Protein AF-A0A6L9YD48-F1 (afdb_monomer_lite)

Sequence (133 aa):
MVTFHSVSQKESLVSLSFTENNSTTPDRNYQSLEAVINFYEQKDIRNDYFQWLHLRPIDLSSIWLLLHNLQGITADFVRWLASAVSRIDDNVIRCLLVKQLYDELGNGNPEQCHTLLYNRFYHAFHPWQPESM

Radius of gyration: 21.47 Å; chains: 1; bounding box: 52×36×65 Å

Structure (mmCIF, N/CA/C/O backbone):
data_AF-A0A6L9YD48-F1
#
_entry.id   AF-A0A6L9YD48-F1
#
loop_
_atom_site.group_PDB
_atom_site.id
_atom_site.type_symbol
_atom_site.label_atom_id
_atom_site.label_alt_id
_atom_site.label_comp_id
_atom_site.label_asym_id
_atom_site.label_entity_id
_atom_site.label_seq_id
_atom_site.pdbx_PDB_ins_code
_atom_site.Cartn_x
_atom_site.Cartn_y
_atom_site.Cartn_z
_atom_site.occupancy
_atom_site.B_iso_or_equiv
_atom_site.auth_seq_id
_atom_site.auth_comp_id
_atom_site.auth_asym_id
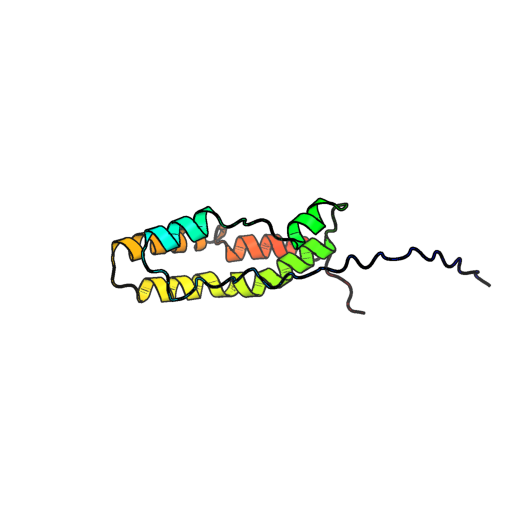_atom_site.auth_atom_id
_atom_site.pdbx_PDB_model_num
ATOM 1 N N . MET A 1 1 ? 31.581 -21.764 -37.609 1.00 31.91 1 MET A N 1
ATOM 2 C CA . MET A 1 1 ? 32.186 -22.421 -36.433 1.00 31.91 1 MET A CA 1
ATOM 3 C C . MET A 1 1 ? 32.481 -21.318 -35.433 1.00 31.91 1 MET A C 1
ATOM 5 O O . MET A 1 1 ? 33.431 -20.578 -35.635 1.00 31.91 1 MET A O 1
ATOM 9 N N . VAL A 1 2 ? 31.571 -21.092 -34.483 1.00 28.83 2 VAL A N 1
ATOM 10 C CA . VAL A 1 2 ? 31.654 -19.979 -33.525 1.00 28.83 2 VAL A CA 1
ATOM 11 C C . VAL A 1 2 ? 31.996 -20.568 -32.165 1.00 28.83 2 VAL A C 1
ATOM 13 O O . VAL A 1 2 ? 31.280 -21.425 -31.654 1.00 28.83 2 VAL A O 1
ATOM 16 N N . THR A 1 3 ? 33.141 -20.160 -31.639 1.00 24.67 3 THR A N 1
ATOM 17 C CA . THR A 1 3 ? 33.703 -20.586 -30.360 1.00 24.67 3 THR A CA 1
ATOM 18 C C . THR A 1 3 ? 33.018 -19.812 -29.235 1.00 24.67 3 THR A C 1
ATOM 20 O O . THR A 1 3 ? 33.120 -18.589 -29.176 1.00 24.67 3 THR A O 1
ATOM 23 N N . PHE A 1 4 ?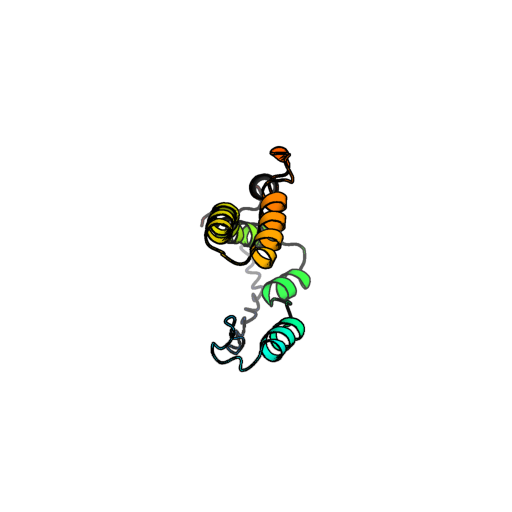 32.322 -20.510 -28.337 1.00 29.61 4 PHE A N 1
ATOM 24 C CA . PHE A 1 4 ? 31.794 -19.915 -27.110 1.00 29.61 4 PHE A CA 1
ATOM 25 C C . PHE A 1 4 ? 32.917 -19.830 -26.074 1.00 29.61 4 PHE A C 1
ATOM 27 O O . PHE A 1 4 ? 33.400 -20.851 -25.583 1.00 29.61 4 PHE A O 1
ATOM 34 N N . HIS A 1 5 ? 33.332 -18.613 -25.723 1.00 30.05 5 HIS A N 1
ATOM 35 C CA . HIS A 1 5 ? 34.102 -18.398 -24.505 1.00 30.05 5 HIS A CA 1
ATOM 36 C C . HIS A 1 5 ? 33.151 -18.486 -23.311 1.00 30.05 5 HIS A C 1
ATOM 38 O O . HIS A 1 5 ? 32.356 -17.586 -23.055 1.00 30.05 5 HIS A O 1
ATOM 44 N N . SER A 1 6 ? 33.247 -19.604 -22.591 1.00 33.88 6 SER A N 1
ATOM 45 C CA . SER A 1 6 ? 32.696 -19.792 -21.251 1.00 33.88 6 SER A CA 1
ATOM 46 C C . SER A 1 6 ? 33.330 -18.775 -20.301 1.00 33.88 6 SER A C 1
ATOM 48 O O . SER A 1 6 ? 34.390 -19.027 -19.723 1.00 33.88 6 SER A O 1
ATOM 50 N N . VAL A 1 7 ? 32.683 -17.626 -20.115 1.00 31.69 7 VAL A N 1
ATOM 51 C CA . VAL A 1 7 ? 32.949 -16.766 -18.962 1.00 31.69 7 VAL A CA 1
ATOM 52 C C . VAL A 1 7 ? 32.084 -17.283 -17.821 1.00 31.69 7 VAL A C 1
ATOM 54 O O . VAL A 1 7 ? 30.934 -16.900 -17.648 1.00 31.69 7 VAL A O 1
ATOM 57 N N . SER A 1 8 ? 32.668 -18.200 -17.054 1.00 38.75 8 SER A N 1
ATOM 58 C CA . SER A 1 8 ? 32.182 -18.609 -15.740 1.00 38.75 8 SER A CA 1
ATOM 59 C C . SER A 1 8 ? 32.334 -17.429 -14.773 1.00 38.75 8 SER A C 1
ATOM 61 O O . SER A 1 8 ? 33.283 -17.374 -13.989 1.00 38.75 8 SER A O 1
ATOM 63 N N . GLN A 1 9 ? 31.409 -16.472 -14.814 1.00 37.47 9 GLN A N 1
ATOM 64 C CA . GLN A 1 9 ? 31.168 -15.621 -13.657 1.00 37.47 9 GLN A CA 1
ATOM 65 C C . GLN A 1 9 ? 30.379 -16.461 -12.660 1.00 37.47 9 GLN A C 1
ATOM 67 O O . GLN A 1 9 ? 29.205 -16.747 -12.855 1.00 37.47 9 GLN A O 1
ATOM 72 N N . LYS A 1 10 ? 31.076 -16.911 -11.612 1.00 37.09 10 LYS A N 1
ATOM 73 C CA . LYS A 1 10 ? 30.464 -17.402 -10.379 1.00 37.09 10 LYS A CA 1
ATOM 74 C C . LYS A 1 10 ? 29.421 -16.373 -9.945 1.00 37.09 10 LYS A C 1
ATOM 76 O O . LYS A 1 10 ? 29.780 -15.351 -9.361 1.00 37.09 10 LYS A O 1
ATOM 81 N N . GLU A 1 11 ? 28.151 -16.645 -10.215 1.00 36.69 11 GLU A N 1
ATOM 82 C CA . GLU A 1 11 ? 27.067 -16.060 -9.447 1.00 36.69 11 GLU A CA 1
ATOM 83 C C . GLU A 1 11 ? 27.300 -16.506 -8.008 1.00 36.69 11 GLU A C 1
ATOM 85 O O . GLU A 1 11 ? 27.112 -17.664 -7.633 1.00 36.69 11 GLU A O 1
ATOM 90 N N . SER A 1 12 ? 27.839 -15.589 -7.210 1.00 36.44 12 SER A N 1
ATOM 91 C CA . SER A 1 12 ? 27.790 -15.706 -5.767 1.00 36.44 12 SER A CA 1
ATOM 92 C C . SER A 1 12 ? 26.310 -15.711 -5.407 1.00 36.44 12 SER A C 1
ATOM 94 O O . SER A 1 12 ? 25.677 -14.655 -5.350 1.00 36.44 12 SER A O 1
ATOM 96 N N . LEU A 1 13 ? 25.754 -16.913 -5.240 1.00 35.38 13 LEU A N 1
ATOM 97 C CA . LEU A 1 13 ? 24.533 -17.154 -4.488 1.00 35.38 13 LEU A CA 1
ATOM 98 C C . LEU A 1 13 ? 24.762 -16.533 -3.110 1.00 35.38 13 LEU A C 1
ATOM 100 O O . LEU A 1 13 ? 25.306 -17.162 -2.205 1.00 35.38 13 LEU A O 1
ATOM 104 N N . VAL A 1 14 ? 24.403 -15.257 -2.975 1.00 36.81 14 VAL A N 1
ATOM 105 C CA . VAL A 1 14 ? 24.225 -14.627 -1.675 1.00 36.81 14 VAL A CA 1
ATOM 106 C C . VAL A 1 14 ? 23.086 -15.412 -1.051 1.00 36.81 14 VAL A C 1
ATOM 108 O O . VAL A 1 14 ? 21.929 -15.236 -1.429 1.00 36.81 14 VAL A O 1
ATOM 111 N N . SER A 1 15 ? 23.425 -16.356 -0.174 1.00 37.59 15 SER A N 1
ATOM 112 C CA . SER A 1 15 ? 22.429 -17.061 0.611 1.00 37.59 15 SER A CA 1
ATOM 113 C C . SER A 1 15 ? 21.689 -16.001 1.413 1.00 37.59 15 SER A C 1
ATOM 115 O O . SER A 1 15 ? 22.274 -15.386 2.307 1.00 37.59 15 SER A O 1
ATOM 117 N N . LEU A 1 16 ? 20.425 -15.761 1.075 1.00 37.56 16 LEU A N 1
ATOM 118 C CA . LEU A 1 16 ? 19.510 -15.050 1.953 1.00 37.56 16 LEU A CA 1
ATOM 119 C C . LEU A 1 16 ? 19.329 -15.950 3.175 1.00 37.56 16 LEU A C 1
ATOM 121 O O . LEU A 1 16 ? 18.517 -16.873 3.176 1.00 37.56 16 LEU A O 1
ATOM 125 N N . SER A 1 17 ? 20.176 -15.758 4.184 1.00 38.16 17 SER A N 1
ATOM 126 C CA . SER A 1 17 ? 19.986 -16.377 5.484 1.00 38.16 17 SER A CA 1
ATOM 127 C C . SER A 1 17 ? 18.791 -15.687 6.124 1.00 38.16 17 SER A C 1
ATOM 129 O O . SER A 1 17 ? 18.938 -14.660 6.782 1.00 38.16 17 SER A O 1
ATOM 131 N N . PHE A 1 18 ? 17.600 -16.232 5.900 1.00 38.84 18 PHE A N 1
ATOM 132 C CA . PHE A 1 18 ? 16.429 -15.873 6.680 1.00 38.84 18 PHE A CA 1
ATOM 133 C C . PHE A 1 18 ? 16.668 -16.382 8.101 1.00 38.84 18 PHE A C 1
ATOM 135 O O . PHE A 1 18 ? 16.416 -17.543 8.414 1.00 38.84 18 PHE A O 1
ATOM 142 N N . THR A 1 19 ? 17.212 -15.537 8.975 1.00 40.31 19 THR A N 1
ATOM 143 C CA . THR A 1 19 ? 17.067 -15.771 10.408 1.00 40.31 19 THR A CA 1
ATOM 144 C C . THR A 1 19 ? 15.591 -15.587 10.730 1.00 40.31 19 THR A C 1
ATOM 146 O O . THR A 1 19 ? 15.116 -14.465 10.910 1.00 40.31 19 THR A O 1
ATOM 149 N N . GLU A 1 20 ? 14.855 -16.696 10.750 1.00 42.16 20 GLU A N 1
ATOM 150 C CA . GLU A 1 20 ? 13.505 -16.794 11.298 1.00 42.16 20 GLU A CA 1
ATOM 151 C C . GLU A 1 20 ? 13.549 -16.477 12.799 1.00 42.16 20 GLU A C 1
ATOM 153 O O . GLU A 1 20 ? 13.561 -17.363 13.639 1.00 42.16 20 GLU A O 1
ATOM 158 N N . ASN A 1 21 ? 13.632 -15.197 13.153 1.00 43.62 21 ASN A N 1
ATOM 159 C CA . ASN A 1 21 ? 13.337 -14.716 14.505 1.00 43.62 21 ASN A CA 1
ATOM 160 C C . ASN A 1 21 ? 12.555 -13.396 14.499 1.00 43.62 21 ASN A C 1
ATOM 162 O O . ASN A 1 21 ? 12.298 -12.812 15.548 1.00 43.62 21 ASN A O 1
ATOM 166 N N . ASN A 1 22 ? 12.111 -12.939 13.327 1.00 46.41 22 ASN A N 1
ATOM 167 C CA . ASN A 1 22 ? 11.250 -11.773 13.210 1.00 46.41 22 ASN A CA 1
ATOM 168 C C . ASN A 1 22 ? 9.797 -12.229 13.158 1.00 46.41 22 ASN A C 1
ATOM 170 O O . ASN A 1 22 ? 9.205 -12.307 12.082 1.00 46.41 22 ASN A O 1
ATOM 174 N N . SER A 1 23 ? 9.211 -12.512 14.326 1.00 47.16 23 SER A N 1
ATOM 175 C CA . SER A 1 23 ? 7.754 -12.608 14.428 1.00 47.16 23 SER A CA 1
ATOM 176 C C . SER A 1 23 ? 7.151 -11.323 13.848 1.00 47.16 23 SER A C 1
ATOM 178 O O . SER A 1 23 ? 7.327 -10.216 14.369 1.00 47.16 23 SER A O 1
ATOM 180 N N . THR A 1 24 ? 6.496 -11.449 12.698 1.00 50.44 24 THR A N 1
ATOM 181 C CA . THR A 1 24 ? 5.767 -10.358 12.040 1.00 50.44 24 THR A CA 1
ATOM 182 C C . THR A 1 24 ? 4.450 -10.082 12.746 1.00 50.44 24 THR A C 1
ATOM 184 O O . THR A 1 24 ? 3.901 -8.991 12.619 1.00 50.44 24 THR A O 1
ATOM 187 N N . THR A 1 25 ? 3.982 -11.042 13.539 1.00 51.41 25 THR A N 1
ATOM 188 C CA . THR A 1 25 ? 2.789 -10.923 14.353 1.00 51.41 25 THR A CA 1
ATOM 189 C C . THR A 1 25 ? 3.136 -10.453 15.761 1.00 51.41 25 THR A C 1
ATOM 191 O O . THR A 1 25 ? 3.993 -11.069 16.406 1.00 51.41 25 THR A O 1
ATOM 194 N N . PRO A 1 26 ? 2.469 -9.403 16.266 1.00 54.47 26 PRO A N 1
ATOM 195 C CA . PRO A 1 26 ? 2.468 -9.126 17.691 1.00 54.47 26 PRO A CA 1
ATOM 196 C C . PRO A 1 26 ? 2.060 -10.400 18.466 1.00 54.47 26 PRO A C 1
ATOM 198 O O . PRO A 1 26 ? 1.041 -11.012 18.137 1.00 54.47 26 PRO A O 1
ATOM 201 N N . ASP A 1 27 ? 2.845 -10.807 19.475 1.00 56.75 27 ASP A N 1
ATOM 202 C CA . ASP A 1 27 ? 2.430 -11.840 20.437 1.00 56.75 27 ASP A CA 1
ATOM 203 C C . ASP A 1 27 ? 1.067 -11.445 21.032 1.00 56.75 27 ASP A C 1
ATOM 205 O O . ASP A 1 27 ? 0.881 -10.324 21.496 1.00 56.75 27 ASP A O 1
ATOM 209 N N . ARG A 1 28 ? 0.076 -12.341 21.031 1.00 57.34 28 ARG A N 1
ATOM 210 C CA . ARG A 1 28 ? -1.262 -12.027 21.572 1.00 57.34 28 ARG A CA 1
ATOM 211 C C . ARG A 1 28 ? -1.238 -11.690 23.070 1.00 57.34 28 ARG A C 1
ATOM 213 O O . ARG A 1 28 ? -2.247 -11.231 23.594 1.00 57.34 28 ARG A O 1
ATOM 220 N N . ASN A 1 29 ? -0.101 -11.896 23.733 1.00 56.56 29 ASN A N 1
ATOM 221 C CA . ASN A 1 29 ? 0.127 -11.654 25.151 1.00 56.56 29 ASN A CA 1
ATOM 222 C C . ASN A 1 29 ? 0.716 -10.275 25.503 1.00 56.56 29 ASN A C 1
ATOM 224 O O . ASN A 1 29 ? 1.285 -10.155 26.589 1.00 56.56 29 ASN A O 1
ATOM 228 N N . TYR A 1 30 ? 0.619 -9.226 24.668 1.00 60.50 30 TYR A N 1
ATOM 229 C CA . TYR A 1 30 ? 1.013 -7.890 25.152 1.00 60.50 30 TYR A CA 1
ATOM 230 C C . TYR A 1 30 ? 0.194 -7.525 26.388 1.00 60.50 30 TYR A C 1
ATOM 232 O O . TYR A 1 30 ? -1.022 -7.358 26.332 1.00 60.50 30 TYR A O 1
ATOM 240 N N . GLN A 1 31 ? 0.890 -7.420 27.515 1.00 69.12 31 GLN A N 1
ATOM 241 C CA . GLN A 1 31 ? 0.272 -7.232 28.822 1.00 69.12 31 GLN A CA 1
ATOM 242 C C . GLN A 1 31 ? -0.209 -5.787 29.039 1.00 69.12 31 GLN A C 1
ATOM 244 O O . GLN A 1 31 ? -0.964 -5.538 29.976 1.00 69.12 31 GLN A O 1
ATOM 249 N N . SER A 1 32 ? 0.196 -4.838 28.181 1.00 84.69 32 SER A N 1
ATOM 250 C CA . SER A 1 32 ? -0.254 -3.443 28.219 1.00 84.69 32 SER A CA 1
ATOM 251 C C . SER A 1 32 ? -0.148 -2.743 26.854 1.00 84.69 32 SER A C 1
ATOM 253 O O . SER A 1 32 ? 0.561 -3.206 25.955 1.00 84.69 32 SER A O 1
ATOM 255 N N . LEU A 1 33 ? -0.838 -1.606 26.705 1.00 82.25 33 LEU A N 1
ATOM 256 C CA . LEU A 1 33 ? -0.779 -0.752 25.511 1.00 82.25 33 LEU A CA 1
ATOM 257 C C . LEU A 1 33 ? 0.640 -0.216 25.269 1.00 82.25 33 LEU A C 1
ATOM 259 O O . LEU A 1 33 ? 1.117 -0.195 24.137 1.00 82.25 33 LEU A O 1
ATOM 263 N N . GLU A 1 34 ? 1.336 0.163 26.336 1.00 87.31 34 GLU A N 1
ATOM 264 C CA . GLU A 1 34 ? 2.711 0.666 26.302 1.00 87.31 34 GLU A CA 1
ATOM 265 C C . GLU A 1 34 ? 3.671 -0.393 25.755 1.00 87.31 34 GLU A C 1
ATOM 267 O O . GLU A 1 34 ? 4.582 -0.069 24.997 1.00 87.31 34 GLU A O 1
ATOM 272 N N . ALA A 1 35 ? 3.447 -1.670 26.081 1.00 86.81 35 ALA A N 1
ATOM 273 C CA . ALA A 1 35 ? 4.245 -2.764 25.539 1.00 86.81 35 ALA A CA 1
ATOM 274 C C . ALA A 1 35 ? 4.059 -2.911 24.018 1.00 86.81 35 ALA A C 1
ATOM 276 O O . ALA A 1 35 ? 5.031 -3.162 23.306 1.00 86.81 35 ALA A O 1
ATOM 277 N N . VAL A 1 36 ? 2.835 -2.715 23.514 1.00 86.19 36 VAL A N 1
ATOM 278 C CA . VAL A 1 36 ? 2.549 -2.723 22.069 1.00 86.19 36 VAL A CA 1
ATOM 279 C C . VAL A 1 36 ? 3.227 -1.542 21.375 1.00 86.19 36 VAL A C 1
ATOM 281 O O . VAL A 1 36 ? 3.873 -1.732 20.346 1.00 86.19 36 VAL A O 1
ATOM 284 N N . ILE A 1 37 ? 3.106 -0.332 21.932 1.00 87.56 37 ILE A N 1
ATOM 285 C CA . ILE A 1 37 ? 3.715 0.881 21.366 1.00 87.56 37 ILE A CA 1
ATOM 286 C C . ILE A 1 37 ? 5.234 0.721 21.296 1.00 87.56 37 ILE A C 1
ATOM 288 O O . ILE A 1 37 ? 5.804 0.811 20.211 1.00 87.56 37 ILE A O 1
ATOM 292 N N . ASN A 1 38 ? 5.869 0.378 22.421 1.00 87.06 38 ASN A N 1
ATOM 293 C CA . ASN A 1 38 ? 7.316 0.182 22.493 1.00 87.06 38 ASN A CA 1
ATOM 294 C C . ASN A 1 38 ? 7.802 -0.872 21.489 1.00 87.06 38 ASN A C 1
ATOM 296 O O . ASN A 1 38 ? 8.851 -0.697 20.873 1.00 87.06 38 ASN A O 1
ATOM 300 N N . PHE A 1 39 ? 7.039 -1.954 21.295 1.00 86.31 39 PHE A N 1
ATOM 301 C CA . PHE A 1 39 ? 7.374 -2.982 20.312 1.00 86.31 39 PHE A CA 1
ATOM 302 C C . PHE A 1 39 ? 7.420 -2.430 18.883 1.00 86.31 39 PHE A C 1
ATOM 304 O O . PHE A 1 39 ? 8.363 -2.722 18.149 1.00 86.31 39 PHE A O 1
ATOM 311 N N . TYR A 1 40 ? 6.424 -1.639 18.476 1.00 85.38 40 TYR A N 1
ATOM 312 C CA . TYR A 1 40 ? 6.388 -1.080 17.124 1.00 85.38 40 TYR A CA 1
ATOM 313 C C . TYR A 1 40 ? 7.370 0.079 16.930 1.00 85.38 40 TYR A C 1
ATOM 315 O O . TYR A 1 40 ? 7.941 0.187 15.849 1.00 85.38 40 TYR A O 1
ATOM 323 N N . GLU A 1 41 ? 7.623 0.899 17.952 1.00 88.56 41 GLU A N 1
ATOM 324 C CA . GLU A 1 41 ? 8.616 1.983 17.886 1.00 88.56 41 GLU A CA 1
ATOM 325 C C . GLU A 1 41 ? 10.052 1.466 17.753 1.00 88.56 41 GLU A C 1
ATOM 327 O O . GLU A 1 41 ? 10.879 2.078 17.081 1.00 88.56 41 GLU A O 1
ATOM 332 N N . GLN A 1 42 ? 10.356 0.322 18.368 1.00 87.25 42 GLN A N 1
ATOM 333 C CA . GLN A 1 42 ? 11.676 -0.308 18.283 1.00 87.25 42 GLN A CA 1
ATOM 334 C C . GLN A 1 42 ? 11.847 -1.166 17.026 1.00 87.25 42 GLN A C 1
ATOM 336 O O . GLN A 1 42 ? 12.950 -1.651 16.757 1.00 87.25 42 GLN A O 1
ATOM 341 N N . LYS A 1 43 ? 10.774 -1.389 16.257 1.00 83.00 43 LYS A N 1
ATOM 342 C CA . LYS A 1 43 ? 10.825 -2.263 15.092 1.00 83.00 43 LYS A CA 1
ATOM 343 C C . LYS A 1 43 ? 11.577 -1.581 13.958 1.00 83.00 43 LYS A C 1
ATOM 345 O O . LYS A 1 43 ? 11.118 -0.608 13.366 1.00 83.00 43 LYS A O 1
ATOM 350 N N . ASP A 1 44 ? 12.720 -2.151 13.615 1.00 80.69 44 ASP A N 1
ATOM 351 C CA . ASP A 1 44 ? 13.449 -1.766 12.422 1.00 80.69 44 ASP A CA 1
ATOM 352 C C . ASP A 1 44 ? 12.658 -2.172 11.170 1.00 80.69 44 ASP A C 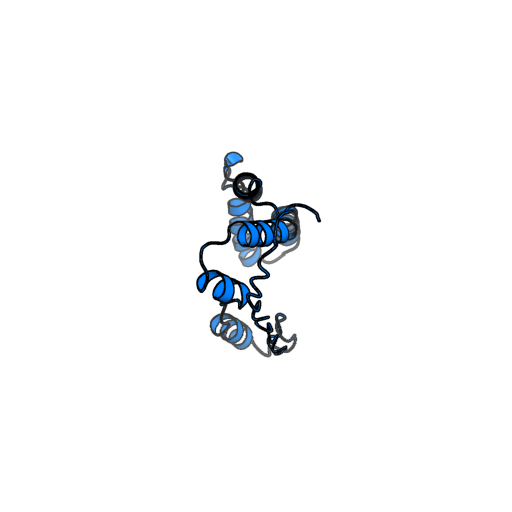1
ATOM 354 O O . ASP A 1 44 ? 12.366 -3.348 10.948 1.00 80.69 44 ASP A O 1
ATOM 358 N N . ILE A 1 45 ? 12.281 -1.182 10.362 1.00 78.62 45 ILE A N 1
ATOM 359 C CA . ILE A 1 45 ? 11.514 -1.382 9.125 1.00 78.62 45 ILE A CA 1
ATOM 360 C C . ILE A 1 45 ? 12.409 -1.686 7.919 1.00 78.62 45 ILE A C 1
ATOM 362 O O . ILE A 1 45 ? 11.907 -1.865 6.806 1.00 78.62 45 ILE A O 1
ATOM 366 N N . ARG A 1 46 ? 13.735 -1.731 8.103 1.00 83.81 46 ARG A N 1
ATOM 367 C CA . ARG A 1 46 ? 14.655 -2.121 7.035 1.00 83.81 46 ARG A CA 1
ATOM 368 C C . ARG A 1 46 ? 14.389 -3.573 6.640 1.00 83.81 46 ARG A C 1
ATOM 370 O O . ARG A 1 46 ? 14.429 -4.478 7.464 1.00 83.81 46 ARG A O 1
ATOM 377 N N . ASN A 1 47 ? 14.147 -3.790 5.353 1.00 83.25 47 ASN A N 1
ATOM 378 C CA . ASN A 1 47 ? 13.955 -5.117 4.780 1.00 83.25 47 ASN A CA 1
ATOM 379 C C . ASN A 1 47 ? 15.220 -5.547 4.026 1.00 83.25 47 ASN A C 1
ATOM 381 O O . ASN A 1 47 ? 15.765 -4.753 3.255 1.00 83.25 47 ASN A O 1
ATOM 385 N N . ASP A 1 48 ? 15.657 -6.793 4.209 1.00 86.75 48 ASP A N 1
ATOM 386 C CA . ASP A 1 48 ? 16.867 -7.332 3.574 1.00 86.75 48 ASP A CA 1
ATOM 387 C C . ASP A 1 48 ? 16.827 -7.234 2.045 1.00 86.75 48 ASP A C 1
ATOM 389 O O . ASP A 1 48 ? 17.849 -6.956 1.426 1.00 86.75 48 ASP A O 1
ATOM 393 N N . TYR A 1 49 ? 15.648 -7.364 1.425 1.00 83.12 49 TYR A N 1
ATOM 394 C CA . TYR A 1 49 ? 15.474 -7.168 -0.016 1.00 83.12 49 TYR A CA 1
ATOM 395 C C . TYR A 1 49 ? 15.740 -5.718 -0.436 1.00 83.12 49 TYR A C 1
ATOM 397 O O . TYR A 1 49 ? 16.417 -5.478 -1.433 1.00 83.12 49 TYR A O 1
ATOM 405 N N . PHE A 1 50 ? 15.275 -4.731 0.339 1.00 84.06 50 PHE A N 1
ATOM 406 C CA . PHE A 1 50 ? 15.560 -3.320 0.055 1.00 84.06 50 PHE A CA 1
ATOM 407 C C . PHE A 1 50 ? 17.033 -2.976 0.272 1.00 84.06 50 PHE A C 1
ATOM 409 O O . PHE A 1 50 ? 17.602 -2.221 -0.514 1.00 84.06 50 PHE A O 1
ATOM 416 N N . GLN A 1 51 ? 17.670 -3.560 1.289 1.00 87.44 51 GLN A N 1
ATOM 417 C CA . GLN A 1 51 ? 19.113 -3.415 1.490 1.00 87.44 51 GLN A CA 1
ATOM 418 C C . GLN A 1 51 ? 19.896 -4.061 0.339 1.00 87.44 51 GLN A C 1
ATOM 420 O O . GLN A 1 51 ? 20.822 -3.458 -0.198 1.00 87.44 51 GLN A O 1
ATOM 425 N N . TRP A 1 52 ? 19.485 -5.254 -0.094 1.00 84.81 52 TRP A N 1
ATOM 426 C CA . TRP A 1 52 ? 20.071 -5.962 -1.229 1.00 84.81 52 TRP A CA 1
ATOM 427 C C . TRP A 1 52 ? 19.939 -5.174 -2.538 1.00 84.81 52 TRP A C 1
ATOM 429 O O . TRP A 1 52 ? 20.920 -5.067 -3.275 1.00 84.81 52 TRP A O 1
ATOM 439 N N . LEU A 1 53 ? 18.773 -4.567 -2.797 1.00 83.06 53 LEU A N 1
ATOM 440 C CA . LEU A 1 53 ? 18.553 -3.680 -3.944 1.00 83.06 53 LEU A CA 1
ATOM 441 C C . LEU A 1 53 ? 19.446 -2.435 -3.880 1.00 83.06 53 LEU A C 1
ATOM 443 O O . LEU A 1 53 ? 20.014 -2.036 -4.890 1.00 83.06 53 LEU A O 1
ATOM 447 N N . HIS A 1 54 ? 19.589 -1.831 -2.698 1.00 85.38 54 HIS A N 1
ATOM 448 C CA . HIS A 1 54 ? 20.357 -0.598 -2.514 1.00 85.38 54 HIS A CA 1
ATOM 449 C C . HIS A 1 54 ? 21.861 -0.765 -2.787 1.00 85.38 54 HIS A C 1
ATOM 451 O O . HIS A 1 54 ? 22.519 0.176 -3.223 1.00 85.38 54 HIS A O 1
ATOM 457 N N . LEU A 1 55 ? 22.414 -1.957 -2.549 1.00 88.56 55 LEU A N 1
ATOM 458 C CA . LEU A 1 55 ? 23.843 -2.243 -2.720 1.00 88.56 55 LEU A CA 1
ATOM 459 C C . LEU A 1 55 ? 24.249 -2.567 -4.169 1.00 88.56 55 LEU A C 1
ATOM 461 O O . LEU A 1 55 ? 25.419 -2.862 -4.425 1.00 88.56 55 LEU A O 1
ATOM 465 N N . ARG A 1 56 ? 23.309 -2.555 -5.117 1.00 84.94 56 ARG A N 1
ATOM 466 C CA . ARG A 1 56 ? 23.523 -2.972 -6.509 1.00 84.94 56 ARG A CA 1
ATOM 467 C C . ARG A 1 56 ? 23.214 -1.831 -7.484 1.00 84.94 56 ARG A C 1
ATOM 469 O O . ARG A 1 56 ? 22.494 -0.898 -7.131 1.00 84.94 56 ARG A O 1
ATOM 476 N N . PRO A 1 57 ? 23.737 -1.885 -8.724 1.00 89.69 57 PRO A N 1
ATOM 477 C CA . PRO A 1 57 ? 23.225 -1.043 -9.799 1.00 89.69 57 PRO A CA 1
ATOM 478 C C . PRO A 1 57 ? 21.707 -1.199 -9.923 1.00 89.69 57 PRO A C 1
ATOM 480 O O . PRO A 1 57 ? 21.178 -2.282 -9.673 1.00 89.69 57 PRO A O 1
ATOM 483 N N . ILE A 1 58 ? 21.022 -0.124 -10.318 1.00 86.75 58 ILE A N 1
ATOM 484 C CA . ILE A 1 58 ? 19.564 -0.123 -10.480 1.00 86.75 58 ILE A CA 1
ATOM 485 C C . ILE A 1 58 ? 19.160 -1.247 -11.442 1.00 86.75 58 ILE A C 1
ATOM 487 O O . I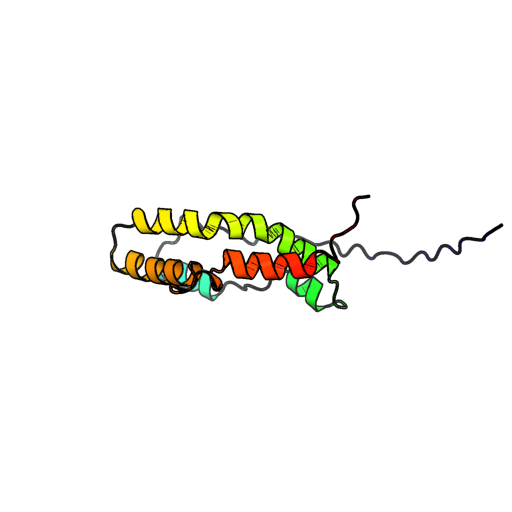LE A 1 58 ? 19.493 -1.207 -12.625 1.00 86.75 58 ILE A O 1
ATOM 491 N N . ASP A 1 59 ? 18.416 -2.218 -10.918 1.00 88.31 59 ASP A N 1
ATOM 492 C CA . ASP A 1 59 ? 17.821 -3.314 -11.675 1.00 88.31 59 ASP A CA 1
ATOM 493 C C . ASP A 1 59 ? 16.304 -3.112 -11.761 1.00 88.31 59 ASP A C 1
ATOM 495 O O . ASP A 1 59 ? 15.549 -3.391 -10.825 1.00 88.31 59 ASP A O 1
ATOM 499 N N . LEU A 1 60 ? 15.862 -2.589 -12.905 1.00 91.12 60 LEU A N 1
ATOM 500 C CA . LEU A 1 60 ? 14.457 -2.275 -13.153 1.00 91.12 60 LEU A CA 1
ATOM 501 C C . LEU A 1 60 ? 13.582 -3.534 -13.232 1.00 91.12 60 LEU A C 1
ATOM 503 O O . LEU A 1 60 ? 12.392 -3.441 -12.936 1.00 91.12 60 LEU A O 1
ATOM 507 N N . SER A 1 61 ? 14.157 -4.703 -13.527 1.00 91.62 61 SER A N 1
ATOM 508 C CA . SER A 1 61 ? 13.440 -5.982 -13.524 1.00 91.62 61 SER A CA 1
ATOM 509 C C . SER A 1 61 ? 13.126 -6.441 -12.098 1.00 91.62 61 SER A C 1
ATOM 511 O O . SER A 1 61 ? 12.001 -6.849 -11.804 1.00 91.62 61 SER A O 1
ATOM 513 N N . SER A 1 62 ? 14.079 -6.297 -11.171 1.00 88.88 62 SER A N 1
ATOM 514 C CA . SER A 1 62 ? 13.839 -6.556 -9.742 1.00 88.88 62 SER A CA 1
ATOM 515 C C . SER A 1 62 ? 12.851 -5.556 -9.123 1.00 88.88 62 SER A C 1
ATOM 517 O O . SER A 1 62 ? 12.042 -5.920 -8.262 1.00 88.88 62 SER A O 1
ATOM 519 N N . ILE A 1 63 ? 12.861 -4.297 -9.576 1.00 89.50 63 ILE A N 1
ATOM 520 C CA . ILE A 1 63 ? 11.849 -3.305 -9.175 1.00 89.50 63 ILE A CA 1
ATOM 521 C C . ILE A 1 63 ? 10.478 -3.679 -9.744 1.00 89.50 63 ILE A C 1
ATOM 523 O O . ILE A 1 63 ? 9.495 -3.657 -9.005 1.00 89.50 63 ILE A O 1
ATOM 527 N N . TRP A 1 64 ? 10.394 -4.083 -11.015 1.00 93.00 64 TRP A N 1
ATOM 528 C CA . TRP A 1 64 ? 9.144 -4.576 -11.592 1.00 93.00 64 TRP A CA 1
ATOM 529 C C . TRP A 1 64 ? 8.588 -5.755 -10.790 1.00 93.00 64 TRP A C 1
ATOM 531 O O . TRP A 1 64 ? 7.401 -5.759 -10.480 1.00 93.00 64 TRP A O 1
ATOM 541 N N . LEU A 1 65 ? 9.432 -6.710 -10.383 1.00 90.81 65 LEU A N 1
ATOM 542 C CA . LEU A 1 65 ? 9.009 -7.869 -9.593 1.00 90.81 65 LEU A CA 1
ATOM 543 C C . LEU A 1 65 ? 8.453 -7.463 -8.222 1.00 90.81 65 LEU A C 1
ATOM 545 O O . LEU A 1 65 ? 7.430 -7.994 -7.788 1.00 90.81 65 LEU A O 1
ATOM 549 N N . LEU A 1 66 ? 9.088 -6.502 -7.545 1.00 89.94 66 LEU A N 1
ATOM 550 C CA . LEU A 1 66 ? 8.564 -5.934 -6.301 1.00 89.94 66 LEU A CA 1
ATOM 551 C C . LEU A 1 66 ? 7.166 -5.344 -6.512 1.00 89.94 66 LEU A C 1
ATOM 553 O O . LEU A 1 66 ? 6.250 -5.641 -5.748 1.00 89.94 66 LEU A O 1
ATOM 557 N N . LEU A 1 67 ? 6.999 -4.520 -7.549 1.00 91.50 67 LEU A N 1
ATOM 558 C CA . LEU A 1 67 ? 5.710 -3.909 -7.860 1.00 91.50 67 LEU A CA 1
ATOM 559 C C . LEU A 1 67 ? 4.680 -4.985 -8.221 1.00 91.50 67 LEU A C 1
ATOM 561 O O . LEU A 1 67 ? 3.603 -5.022 -7.648 1.00 91.50 67 LEU A O 1
ATOM 565 N N . HIS A 1 68 ? 5.022 -5.943 -9.072 1.00 91.56 68 HIS A N 1
ATOM 566 C CA . HIS A 1 68 ? 4.114 -7.028 -9.426 1.00 91.56 68 HIS A CA 1
ATOM 567 C C . HIS A 1 68 ? 3.591 -7.789 -8.192 1.00 91.56 68 HIS A C 1
ATOM 569 O O . HIS A 1 68 ? 2.398 -8.064 -8.103 1.00 91.56 68 HIS A O 1
ATOM 575 N N . ASN A 1 69 ? 4.437 -8.041 -7.187 1.00 88.69 69 ASN A N 1
ATOM 576 C CA . ASN A 1 69 ? 4.002 -8.664 -5.930 1.00 88.69 69 ASN A CA 1
ATOM 577 C C . ASN A 1 69 ? 3.116 -7.747 -5.065 1.00 88.69 69 ASN A C 1
ATOM 579 O O . ASN A 1 69 ? 2.218 -8.225 -4.372 1.00 88.69 69 ASN A O 1
ATOM 583 N N . LEU A 1 70 ? 3.332 -6.431 -5.107 1.00 87.75 70 LEU A N 1
ATOM 584 C CA . LEU A 1 70 ? 2.517 -5.462 -4.370 1.00 87.75 70 LEU A CA 1
ATOM 585 C C . LEU A 1 70 ? 1.101 -5.295 -4.950 1.00 87.75 70 LEU A C 1
ATOM 587 O O . LEU A 1 70 ? 0.201 -4.921 -4.196 1.00 87.75 70 LEU A O 1
ATOM 591 N N . GLN A 1 71 ? 0.865 -5.616 -6.230 1.00 83.81 71 GLN A N 1
ATOM 592 C CA . GLN A 1 71 ? -0.475 -5.534 -6.837 1.00 83.81 71 GLN A CA 1
ATOM 593 C C . GLN A 1 71 ? -1.538 -6.321 -6.062 1.00 83.81 71 GLN A C 1
ATOM 595 O O . GLN A 1 71 ? -2.667 -5.850 -5.918 1.00 83.81 71 GLN A O 1
ATOM 600 N N . GLY A 1 72 ? -1.180 -7.495 -5.529 1.00 76.00 72 GLY A N 1
ATOM 601 C CA . GLY A 1 72 ? -2.106 -8.321 -4.751 1.00 76.00 72 GLY A CA 1
ATOM 602 C C . GLY A 1 72 ? -2.587 -7.643 -3.464 1.00 76.00 72 GLY A C 1
ATOM 603 O O . GLY A 1 72 ? -3.687 -7.916 -2.997 1.00 76.00 72 GLY A O 1
ATOM 604 N N . ILE A 1 73 ? -1.793 -6.725 -2.909 1.00 77.19 73 ILE A N 1
ATOM 605 C CA . ILE A 1 73 ? -2.136 -5.979 -1.694 1.00 77.19 73 ILE A CA 1
ATOM 606 C C . ILE A 1 73 ? -2.947 -4.729 -2.053 1.00 77.19 73 ILE A C 1
ATOM 608 O O . ILE A 1 73 ? -3.970 -4.444 -1.429 1.00 77.19 73 ILE A O 1
ATOM 612 N N . THR A 1 74 ? -2.515 -3.978 -3.069 1.00 79.75 74 THR A N 1
ATOM 613 C CA . THR A 1 74 ? -3.111 -2.675 -3.405 1.00 79.75 74 THR A CA 1
ATOM 614 C C . THR A 1 74 ? -4.502 -2.782 -4.030 1.00 79.75 74 THR A C 1
ATOM 616 O O . THR A 1 74 ? -5.306 -1.861 -3.874 1.00 79.75 74 THR A O 1
ATOM 619 N N . ALA A 1 75 ? -4.817 -3.895 -4.700 1.00 78.00 75 ALA A N 1
ATOM 620 C CA . ALA A 1 75 ? -6.115 -4.100 -5.343 1.00 78.00 75 ALA A CA 1
ATOM 621 C C . ALA A 1 75 ? -7.280 -4.184 -4.339 1.00 78.00 75 ALA A C 1
ATOM 623 O O . ALA A 1 75 ? -8.366 -3.661 -4.594 1.00 78.00 75 ALA A O 1
ATOM 624 N N . ASP A 1 76 ? -7.050 -4.810 -3.183 1.00 87.62 76 ASP A N 1
ATOM 625 C CA . ASP A 1 76 ? -8.105 -5.112 -2.211 1.00 87.62 76 ASP A CA 1
ATOM 626 C C . ASP A 1 76 ? -8.126 -4.173 -1.006 1.00 87.62 76 ASP A C 1
ATOM 628 O O . ASP A 1 76 ? -9.127 -4.127 -0.282 1.00 87.62 76 ASP A O 1
ATOM 632 N N . PHE A 1 77 ? -7.059 -3.396 -0.809 1.00 90.88 77 PHE A N 1
ATOM 633 C CA . PHE A 1 77 ? -6.865 -2.582 0.387 1.00 90.88 77 PHE A CA 1
ATOM 634 C C . PHE A 1 77 ? -8.022 -1.614 0.658 1.00 90.88 77 PHE A C 1
ATOM 636 O O . PHE A 1 77 ? -8.572 -1.613 1.758 1.00 90.88 77 PHE A O 1
ATOM 643 N N . VAL A 1 78 ? -8.461 -0.847 -0.346 1.00 93.12 78 VAL A N 1
ATOM 644 C CA . VAL A 1 78 ? -9.546 0.142 -0.193 1.00 93.12 78 VAL A CA 1
ATOM 645 C C . VAL A 1 78 ? -10.853 -0.521 0.238 1.00 93.12 78 VAL A C 1
ATOM 647 O O . VAL A 1 78 ? -11.546 -0.042 1.136 1.00 93.12 78 VAL A O 1
ATOM 650 N N . ARG A 1 79 ? -11.186 -1.661 -0.375 1.00 92.69 79 ARG A N 1
ATOM 651 C CA . ARG A 1 79 ? -12.395 -2.427 -0.058 1.00 92.69 79 ARG A CA 1
ATOM 652 C C . ARG A 1 79 ? -12.325 -3.017 1.348 1.00 92.69 79 ARG A C 1
ATOM 654 O O . ARG A 1 79 ? -13.308 -2.952 2.088 1.00 92.69 79 ARG A O 1
ATOM 661 N N . TRP A 1 80 ? -11.177 -3.575 1.719 1.00 94.75 80 TRP A N 1
ATOM 662 C CA . TRP A 1 80 ? -10.942 -4.082 3.066 1.00 94.75 80 TRP A CA 1
ATOM 663 C C . TRP A 1 80 ? -11.056 -2.962 4.111 1.00 94.75 80 TRP A C 1
ATOM 665 O O . TRP A 1 80 ? -11.774 -3.123 5.099 1.00 94.75 80 TRP A O 1
ATOM 675 N N . LEU A 1 81 ? -10.444 -1.802 3.858 1.00 95.50 81 LEU A N 1
ATOM 676 C CA . LEU A 1 81 ? -10.470 -0.648 4.755 1.00 95.50 81 LEU A CA 1
ATOM 677 C C . LEU A 1 81 ? -11.886 -0.083 4.918 1.00 95.50 81 LEU A C 1
ATOM 679 O O . LEU A 1 81 ? -12.325 0.151 6.043 1.00 95.50 81 LEU A O 1
ATOM 683 N N . ALA A 1 82 ? -12.643 0.059 3.827 1.00 96.06 82 ALA A N 1
ATOM 684 C CA . ALA A 1 82 ? -14.048 0.463 3.884 1.00 96.06 82 ALA A CA 1
ATOM 685 C C . ALA A 1 82 ? -14.890 -0.518 4.717 1.00 96.06 82 ALA A C 1
ATOM 687 O O . ALA A 1 82 ? -15.691 -0.104 5.561 1.00 96.06 82 ALA A O 1
ATOM 688 N N . SER A 1 83 ? -14.664 -1.826 4.545 1.00 96.69 83 SER A N 1
ATOM 689 C CA . SER A 1 83 ? -15.315 -2.839 5.375 1.00 96.69 83 SER A CA 1
ATOM 690 C C . SER A 1 83 ? -14.914 -2.718 6.848 1.00 96.69 83 SER A C 1
ATOM 692 O O . SER A 1 83 ? -15.774 -2.903 7.707 1.00 96.69 83 SER A O 1
ATOM 694 N N . ALA A 1 84 ? -13.651 -2.424 7.163 1.00 94.69 84 ALA A N 1
ATOM 695 C CA . ALA A 1 84 ? -13.190 -2.244 8.539 1.00 94.69 84 ALA A C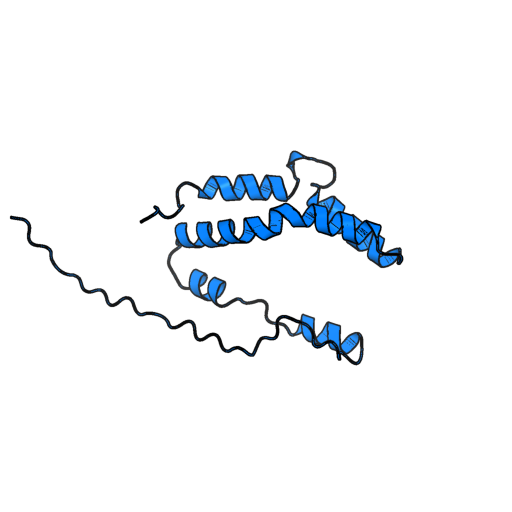A 1
ATOM 696 C C . ALA A 1 84 ? -13.846 -1.019 9.196 1.00 94.69 84 ALA A C 1
ATOM 698 O O . ALA A 1 84 ? -14.429 -1.140 10.273 1.00 94.69 84 ALA A O 1
ATOM 699 N N . VAL A 1 85 ? -13.848 0.128 8.508 1.00 96.81 85 VAL A N 1
ATOM 700 C CA . VAL A 1 85 ? -14.499 1.371 8.958 1.00 96.81 85 VAL A CA 1
ATOM 701 C C . VAL A 1 85 ? -15.970 1.141 9.311 1.00 96.81 85 VAL A C 1
ATOM 703 O O . VAL A 1 85 ? -16.433 1.618 10.345 1.00 96.81 85 VAL A O 1
ATOM 706 N N . SER A 1 86 ? -16.697 0.376 8.489 1.00 96.56 86 SER A N 1
ATOM 707 C CA . SER A 1 86 ? -18.130 0.112 8.699 1.00 96.56 86 SER A CA 1
ATOM 708 C C . SER A 1 86 ? -18.456 -0.708 9.954 1.00 96.56 86 SER A C 1
ATOM 710 O O . SER A 1 86 ? -19.606 -0.725 10.383 1.00 96.56 86 SER A O 1
ATOM 712 N N . ARG A 1 87 ? -17.465 -1.400 10.532 1.00 96.62 87 ARG A N 1
ATOM 713 C CA . ARG A 1 87 ? -17.645 -2.356 11.639 1.00 96.62 87 ARG A CA 1
ATOM 714 C C . ARG A 1 87 ? -17.072 -1.876 12.970 1.00 96.62 87 ARG A C 1
ATOM 716 O O . ARG A 1 87 ? -17.208 -2.572 13.967 1.00 96.62 87 ARG A O 1
ATOM 723 N N . ILE A 1 88 ? -16.381 -0.740 12.988 1.00 95.50 88 ILE A N 1
ATOM 724 C CA . ILE A 1 88 ? -15.751 -0.206 14.198 1.00 95.50 88 ILE A CA 1
ATOM 725 C C . ILE A 1 88 ? -16.748 0.674 14.921 1.00 95.50 88 ILE A C 1
ATOM 727 O O . ILE A 1 88 ? -17.197 1.656 14.339 1.00 95.50 88 ILE A O 1
ATOM 731 N N . ASP A 1 89 ? -17.058 0.359 16.176 1.00 95.31 89 ASP A N 1
ATOM 732 C CA . ASP A 1 89 ? -18.019 1.110 16.993 1.00 95.31 89 ASP A CA 1
ATOM 733 C C . ASP A 1 89 ? -17.436 2.397 17.594 1.00 95.31 89 ASP A C 1
ATOM 735 O O . ASP A 1 89 ? -18.150 3.388 17.755 1.00 95.31 89 ASP A O 1
ATOM 739 N N . ASP A 1 90 ? -16.133 2.407 17.879 1.00 96.94 90 ASP A N 1
ATOM 740 C CA . ASP A 1 90 ? -15.444 3.557 18.462 1.00 96.94 90 ASP A CA 1
ATOM 741 C C . ASP A 1 90 ? -15.309 4.704 17.445 1.00 96.94 90 ASP A C 1
ATOM 743 O O . ASP A 1 90 ? -14.660 4.573 16.404 1.00 96.94 90 ASP A O 1
ATOM 747 N N . ASN A 1 91 ? -15.909 5.856 17.754 1.00 95.00 91 ASN A N 1
ATOM 748 C CA . ASN A 1 91 ? -15.920 7.012 16.857 1.00 95.00 91 ASN A CA 1
ATOM 749 C C . ASN A 1 91 ? -14.540 7.652 16.650 1.00 95.00 91 ASN A C 1
ATOM 751 O O . ASN A 1 91 ? -14.304 8.220 15.584 1.00 95.00 91 ASN A O 1
ATOM 755 N N . VAL A 1 92 ? -13.636 7.579 17.630 1.00 96.19 92 VAL A N 1
ATOM 756 C CA . VAL A 1 92 ? -12.279 8.127 17.503 1.00 96.19 92 VAL A CA 1
ATOM 757 C C . VAL A 1 92 ? -11.499 7.289 16.498 1.00 96.19 92 VAL A C 1
ATOM 759 O O . VAL A 1 92 ? -10.966 7.828 15.527 1.00 96.19 92 VAL A O 1
ATOM 762 N N . ILE A 1 93 ? -11.509 5.965 16.666 1.00 94.44 93 ILE A N 1
ATOM 763 C CA . ILE A 1 93 ? -10.849 5.037 15.739 1.00 94.44 93 ILE A CA 1
ATOM 764 C C . ILE A 1 93 ? -11.484 5.140 14.349 1.00 94.44 93 ILE A C 1
ATOM 766 O O . ILE A 1 93 ? -10.777 5.247 13.345 1.00 94.44 93 ILE A O 1
ATOM 770 N N . ARG A 1 94 ? -12.820 5.173 14.278 1.00 96.56 94 ARG A N 1
ATOM 771 C CA . ARG A 1 94 ? -13.549 5.315 13.014 1.00 96.56 94 ARG A CA 1
ATOM 772 C C . ARG A 1 94 ? -13.159 6.600 12.284 1.00 96.56 94 ARG A C 1
ATOM 774 O O . ARG A 1 94 ? -12.920 6.548 11.084 1.00 96.56 94 ARG A O 1
ATOM 781 N N . CYS A 1 95 ? -13.043 7.727 12.988 1.00 97.25 95 CYS A N 1
ATOM 782 C CA . CYS A 1 95 ? -12.626 9.005 12.404 1.00 97.25 95 CYS A CA 1
ATOM 783 C C . CYS A 1 95 ? -11.223 8.922 11.778 1.00 97.25 95 CYS A C 1
ATOM 785 O O . CYS A 1 95 ? -11.024 9.351 10.640 1.00 97.25 95 CYS A O 1
ATOM 787 N N . LEU A 1 96 ? -10.266 8.302 12.479 1.00 96.75 96 LEU A N 1
ATOM 788 C CA . LEU A 1 96 ? -8.902 8.115 11.974 1.00 96.75 96 LEU A CA 1
ATOM 789 C C . LEU A 1 96 ? -8.865 7.238 10.715 1.00 96.75 96 LEU A C 1
ATOM 791 O O . LEU A 1 96 ? -8.193 7.579 9.743 1.00 96.75 96 LEU A O 1
ATOM 795 N N . LEU A 1 97 ? -9.618 6.139 10.697 1.00 96.88 97 LEU A N 1
ATOM 796 C CA . LEU A 1 97 ? -9.652 5.239 9.542 1.00 96.88 97 LEU A CA 1
ATOM 797 C C . LEU A 1 97 ? -10.446 5.804 8.363 1.00 96.88 97 LEU A C 1
ATOM 799 O O . LEU A 1 97 ? -10.081 5.550 7.220 1.00 96.88 97 LEU A O 1
ATOM 803 N N . VAL A 1 98 ? -11.493 6.598 8.611 1.00 97.75 98 VAL A N 1
ATOM 804 C CA . VAL A 1 98 ? -12.192 7.345 7.552 1.00 97.75 98 VAL A CA 1
ATOM 805 C C . VAL A 1 98 ? -11.245 8.337 6.888 1.00 97.75 98 VAL A C 1
ATOM 807 O O . VAL A 1 98 ? -11.268 8.451 5.667 1.00 97.75 98 VAL A O 1
ATOM 810 N N . LYS A 1 99 ? -10.383 9.016 7.657 1.00 97.62 99 LYS A N 1
ATOM 811 C CA . LYS A 1 99 ? -9.352 9.892 7.086 1.00 97.62 99 LYS A CA 1
ATOM 812 C C . LYS A 1 99 ? -8.409 9.113 6.165 1.00 97.62 99 LYS A C 1
ATOM 814 O O . LYS A 1 99 ? -8.172 9.568 5.053 1.00 97.62 99 LYS A O 1
ATOM 819 N N . GLN A 1 100 ? -7.924 7.945 6.596 1.00 96.69 100 GLN A N 1
ATOM 820 C CA . GLN A 1 100 ? -7.098 7.088 5.738 1.00 96.69 100 GLN A CA 1
ATOM 821 C C . GLN A 1 100 ? -7.864 6.666 4.480 1.00 96.69 100 GLN A C 1
ATOM 823 O O . GLN A 1 100 ? -7.356 6.803 3.379 1.00 96.69 100 GLN A O 1
ATOM 828 N N . LEU A 1 101 ? -9.108 6.203 4.624 1.00 97.00 101 LEU A N 1
ATOM 829 C CA . LEU A 1 101 ? -9.933 5.781 3.493 1.00 97.00 101 LEU A CA 1
ATOM 830 C C . LEU A 1 101 ? -10.168 6.918 2.491 1.00 97.00 101 LEU A C 1
ATOM 832 O O . LEU A 1 101 ? -10.137 6.686 1.288 1.00 97.00 101 LEU A O 1
ATOM 836 N N . TYR A 1 102 ? -10.408 8.134 2.979 1.00 97.62 102 TYR A N 1
ATOM 837 C CA . TYR A 1 102 ? -10.577 9.315 2.138 1.00 97.62 102 TYR A CA 1
ATOM 838 C C . TYR A 1 102 ? -9.311 9.626 1.332 1.00 97.62 102 TYR A C 1
ATOM 840 O O . TYR A 1 102 ? -9.416 9.937 0.145 1.00 97.62 102 TYR A O 1
ATOM 848 N N . ASP A 1 103 ? -8.138 9.471 1.947 1.00 97.31 103 ASP A N 1
ATOM 849 C CA . ASP A 1 103 ? -6.845 9.630 1.280 1.00 97.31 103 ASP A CA 1
ATOM 850 C C . ASP A 1 103 ? -6.631 8.563 0.196 1.00 97.31 103 ASP A C 1
ATOM 852 O O . ASP A 1 103 ? -6.380 8.899 -0.959 1.00 97.31 103 ASP A O 1
ATOM 856 N N . GLU A 1 104 ? -6.879 7.285 0.510 1.00 96.06 104 GLU A N 1
ATOM 857 C CA . GLU A 1 104 ? -6.791 6.192 -0.473 1.00 96.06 104 GLU A CA 1
ATOM 858 C C . GLU A 1 104 ? -7.733 6.392 -1.677 1.00 96.06 104 GLU A C 1
ATOM 860 O O . GLU A 1 104 ? -7.417 6.004 -2.808 1.00 96.06 104 GLU A O 1
ATOM 865 N N . LEU A 1 105 ? -8.889 7.026 -1.443 1.00 96.31 105 LEU A N 1
ATOM 866 C CA . LEU A 1 105 ? -9.881 7.406 -2.455 1.00 96.31 105 LEU A CA 1
ATOM 867 C C . LEU A 1 105 ? -9.553 8.734 -3.167 1.00 96.31 105 LEU A C 1
ATOM 869 O O . LEU A 1 105 ? -10.408 9.294 -3.857 1.00 96.31 105 LEU A O 1
ATOM 873 N N . GLY A 1 106 ? -8.332 9.248 -3.016 1.00 96.75 106 GLY A N 1
ATOM 874 C CA . GLY A 1 106 ? -7.842 10.418 -3.740 1.00 96.75 106 GLY A CA 1
ATOM 875 C C . GLY A 1 106 ? -8.382 11.745 -3.219 1.00 96.75 106 GLY A C 1
ATOM 876 O O . GLY A 1 106 ? -8.461 12.711 -3.976 1.00 96.75 106 GLY A O 1
ATOM 877 N N . ASN A 1 107 ? -8.800 11.807 -1.952 1.00 96.44 107 ASN A N 1
ATOM 878 C CA . ASN A 1 107 ? -9.302 13.021 -1.308 1.00 96.44 107 ASN A CA 1
ATOM 879 C C . ASN A 1 107 ? -10.420 13.719 -2.112 1.00 96.44 107 ASN A C 1
ATOM 881 O O . ASN A 1 107 ? -10.449 14.945 -2.238 1.00 96.44 107 ASN A O 1
ATOM 885 N N . GLY A 1 108 ? -11.329 12.931 -2.695 1.00 93.88 108 GLY A N 1
ATOM 886 C CA . GLY A 1 108 ? -12.444 13.428 -3.507 1.00 93.88 108 GLY A CA 1
ATOM 887 C C . GLY A 1 108 ? -12.108 13.680 -4.981 1.00 93.88 108 GLY A C 1
ATOM 888 O O . GLY A 1 108 ? -13.010 14.002 -5.753 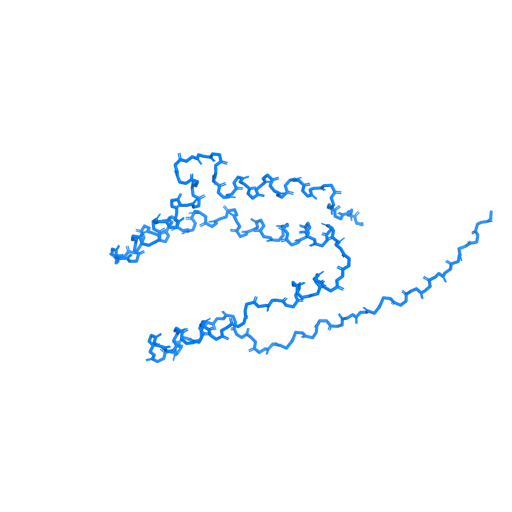1.00 93.88 108 GLY A O 1
ATOM 889 N N . ASN A 1 109 ? -10.853 13.491 -5.399 1.00 97.31 109 ASN A N 1
ATOM 890 C CA . ASN A 1 109 ? -10.451 13.486 -6.800 1.00 97.31 109 ASN A CA 1
ATOM 891 C C . ASN A 1 109 ? -10.163 12.047 -7.272 1.00 97.31 109 ASN A C 1
ATOM 893 O O . ASN A 1 109 ? -9.120 11.489 -6.921 1.00 97.31 109 ASN A O 1
ATOM 897 N N . PRO A 1 110 ? -11.013 11.459 -8.137 1.00 94.44 110 PRO A N 1
ATOM 898 C CA . PRO A 1 110 ? -10.804 10.106 -8.645 1.00 94.44 110 PRO A CA 1
ATOM 899 C C . PRO A 1 110 ? -9.450 9.894 -9.331 1.00 94.44 110 PRO A C 1
ATOM 901 O O . PRO A 1 110 ? -8.903 8.801 -9.275 1.00 94.44 110 PRO A O 1
ATOM 904 N N . GLU A 1 111 ? -8.860 10.916 -9.955 1.00 96.81 111 GLU A N 1
ATOM 905 C CA . GLU A 1 111 ? -7.560 10.775 -10.627 1.00 96.81 111 GLU A CA 1
ATOM 906 C C . GLU A 1 111 ? -6.381 10.610 -9.661 1.00 96.81 111 GLU A C 1
ATOM 908 O O . GLU A 1 111 ? -5.288 10.235 -10.099 1.00 96.81 111 GLU A O 1
ATOM 913 N N . GLN A 1 112 ? -6.607 10.890 -8.374 1.00 96.50 112 GLN A N 1
ATOM 914 C CA . GLN A 1 112 ? -5.636 10.766 -7.290 1.00 96.50 112 GLN A CA 1
ATOM 915 C C . GLN A 1 112 ? -5.847 9.507 -6.442 1.00 96.50 112 GLN A C 1
ATOM 917 O O . GLN A 1 112 ? -5.087 9.292 -5.504 1.00 96.50 112 GLN A O 1
ATOM 922 N N . CYS A 1 113 ? -6.828 8.654 -6.764 1.00 95.19 113 CYS A N 1
ATOM 923 C CA . CYS A 1 113 ? -6.998 7.377 -6.071 1.00 95.19 113 CYS A CA 1
ATOM 924 C C . CYS A 1 113 ? -5.689 6.581 -6.095 1.00 95.19 113 CYS A C 1
ATOM 926 O O . CYS A 1 113 ? -5.119 6.343 -7.168 1.00 95.19 113 CYS A O 1
ATOM 928 N N . HIS A 1 114 ? -5.246 6.104 -4.933 1.00 94.62 114 HIS A N 1
ATOM 929 C CA . HIS A 1 114 ? -3.952 5.437 -4.803 1.00 94.62 114 HIS A CA 1
ATOM 930 C C . HIS A 1 114 ? -3.850 4.186 -5.678 1.00 94.62 114 HIS A C 1
ATOM 932 O O . HIS A 1 114 ? -2.825 3.983 -6.322 1.00 94.62 114 HIS A O 1
ATOM 938 N N . THR A 1 115 ? -4.924 3.402 -5.822 1.00 92.88 115 THR A N 1
ATOM 939 C CA . THR A 1 115 ? -4.956 2.253 -6.745 1.00 92.88 115 THR A CA 1
ATOM 940 C C . THR A 1 115 ? -4.719 2.670 -8.202 1.00 92.88 115 THR A C 1
ATOM 942 O O . THR A 1 115 ? -4.023 1.976 -8.940 1.00 92.88 115 THR A O 1
ATOM 945 N N . LEU A 1 116 ? -5.255 3.817 -8.638 1.00 93.25 116 LEU A N 1
ATOM 946 C CA . LEU A 1 116 ? -5.054 4.315 -10.002 1.00 93.25 116 LEU A CA 1
ATOM 947 C C . LEU A 1 116 ? -3.643 4.865 -10.202 1.00 93.25 116 LEU A C 1
ATOM 949 O O . LEU A 1 116 ? -3.014 4.563 -11.217 1.00 93.25 116 LEU A O 1
ATOM 953 N N . LEU A 1 117 ? -3.129 5.632 -9.238 1.00 94.50 117 LEU A N 1
ATOM 954 C CA . LEU A 1 117 ? -1.747 6.117 -9.255 1.00 94.50 117 LEU A CA 1
ATOM 955 C C . LEU A 1 117 ? -0.756 4.952 -9.278 1.00 94.50 117 LEU A C 1
ATOM 957 O O . LEU A 1 117 ? 0.158 4.930 -10.102 1.00 94.50 117 LEU A O 1
ATOM 961 N N . TYR A 1 118 ? -0.992 3.951 -8.436 1.00 93.69 118 TYR A N 1
ATOM 962 C CA . TYR A 1 118 ? -0.206 2.733 -8.383 1.00 93.69 118 TYR A CA 1
ATOM 963 C C . TYR A 1 118 ? -0.256 1.965 -9.708 1.00 93.69 118 TYR A C 1
ATOM 965 O O . TYR A 1 118 ? 0.790 1.588 -10.224 1.00 93.69 118 TYR A O 1
ATOM 973 N N . ASN A 1 119 ? -1.434 1.788 -10.316 1.00 92.56 119 ASN A N 1
ATOM 974 C CA . ASN A 1 119 ? -1.551 1.121 -11.616 1.00 92.56 119 ASN A CA 1
ATOM 975 C C . ASN A 1 119 ? -0.804 1.875 -12.721 1.00 92.56 119 ASN A C 1
ATOM 977 O O . ASN A 1 119 ? -0.109 1.250 -13.519 1.00 92.56 119 ASN A O 1
ATOM 981 N N . ARG A 1 120 ? -0.893 3.212 -12.760 1.00 94.38 120 ARG A N 1
ATOM 982 C CA . ARG A 1 120 ? -0.115 4.037 -13.704 1.00 94.38 120 ARG A CA 1
ATOM 983 C C . ARG A 1 120 ? 1.386 3.837 -13.501 1.00 94.38 120 ARG A C 1
ATOM 985 O O . ARG A 1 120 ? 2.111 3.648 -14.474 1.00 94.38 120 ARG A O 1
ATOM 992 N N . PHE A 1 121 ? 1.833 3.844 -12.247 1.00 92.44 121 PHE A N 1
ATOM 993 C CA . PHE A 1 121 ? 3.227 3.604 -11.891 1.00 92.44 121 PHE A CA 1
ATOM 994 C C . PHE A 1 121 ? 3.680 2.197 -12.298 1.00 92.44 121 PHE A C 1
ATOM 996 O O . PHE A 1 121 ? 4.670 2.060 -13.003 1.00 92.44 121 PHE A O 1
ATOM 1003 N N . TYR A 1 122 ? 2.915 1.162 -11.955 1.00 92.81 122 TYR A N 1
ATOM 1004 C CA . TYR A 1 122 ? 3.189 -0.223 -12.333 1.00 92.81 122 TYR A CA 1
ATOM 1005 C C . TYR A 1 122 ? 3.276 -0.409 -13.854 1.00 92.81 122 TYR A C 1
ATOM 1007 O O . TYR A 1 122 ? 4.236 -0.996 -14.352 1.00 92.81 122 TYR A O 1
ATOM 1015 N N . HIS A 1 123 ? 2.324 0.142 -14.613 1.00 93.56 123 HIS A N 1
ATOM 1016 C CA . HIS A 1 123 ? 2.333 0.051 -16.074 1.00 93.56 123 HIS A CA 1
ATOM 1017 C C . HIS A 1 123 ? 3.550 0.726 -16.707 1.00 93.56 123 HIS A C 1
ATOM 1019 O O . HIS A 1 123 ? 4.059 0.224 -17.708 1.00 93.56 123 HIS A O 1
ATOM 1025 N N . ALA A 1 124 ? 4.061 1.811 -16.118 1.00 94.25 124 ALA A N 1
ATOM 1026 C CA . ALA A 1 124 ? 5.287 2.443 -16.595 1.00 94.25 124 ALA A CA 1
ATOM 1027 C C . ALA A 1 124 ? 6.500 1.501 -16.514 1.00 94.25 124 ALA A C 1
ATOM 1029 O O . ALA A 1 124 ? 7.419 1.647 -17.313 1.00 94.25 124 ALA A O 1
ATOM 1030 N N . PHE A 1 125 ? 6.483 0.515 -15.607 1.00 93.75 125 PHE A N 1
ATOM 1031 C CA . PHE A 1 125 ? 7.552 -0.474 -15.454 1.00 93.75 125 PHE A CA 1
ATOM 1032 C C . PHE A 1 125 ? 7.382 -1.727 -16.322 1.00 93.75 125 PHE A C 1
ATOM 1034 O O . PHE A 1 125 ? 8.288 -2.555 -16.369 1.00 93.75 125 PHE A O 1
ATOM 1041 N N . HIS A 1 126 ? 6.264 -1.876 -17.039 1.00 92.88 126 HIS A N 1
ATOM 1042 C CA . HIS A 1 126 ? 6.000 -3.044 -17.887 1.00 92.88 126 HIS A CA 1
ATOM 1043 C C . HIS A 1 126 ? 7.130 -3.394 -18.883 1.00 92.88 126 HIS A C 1
ATOM 1045 O O . HIS A 1 126 ? 7.350 -4.583 -19.107 1.00 92.88 126 HIS A O 1
ATOM 1051 N N . PRO A 1 127 ? 7.886 -2.440 -19.470 1.00 95.50 127 PRO A N 1
ATOM 1052 C CA . PRO A 1 127 ? 9.005 -2.772 -20.360 1.00 95.50 127 PRO A CA 1
ATOM 1053 C C . PRO A 1 127 ? 10.127 -3.602 -19.719 1.00 95.50 127 PRO A C 1
ATOM 1055 O O . PRO A 1 127 ? 10.909 -4.203 -20.446 1.00 95.50 127 PRO A O 1
ATOM 1058 N N . TRP A 1 128 ? 10.216 -3.634 -18.385 1.00 95.06 128 TRP A N 1
ATOM 1059 C CA . TRP A 1 128 ? 11.217 -4.405 -17.635 1.00 95.06 128 TRP A CA 1
ATOM 1060 C C . TRP A 1 128 ? 10.644 -5.676 -17.002 1.00 95.06 128 TRP A C 1
ATOM 1062 O O . TRP A 1 128 ? 11.263 -6.269 -16.122 1.00 95.06 128 TRP A O 1
ATOM 1072 N N . GLN A 1 129 ? 9.459 -6.108 -17.435 1.00 94.38 129 GLN A N 1
ATOM 1073 C CA . GLN A 1 129 ? 8.951 -7.424 -17.083 1.00 94.38 129 GLN A CA 1
ATOM 1074 C C . GLN A 1 129 ? 9.931 -8.511 -17.570 1.00 94.38 129 GLN A C 1
ATOM 1076 O O . GLN A 1 129 ? 10.290 -8.501 -18.750 1.00 94.38 129 GLN A O 1
ATOM 1081 N N . PRO A 1 130 ? 10.345 -9.463 -16.710 1.00 89.38 130 PRO A N 1
ATOM 1082 C CA . PRO A 1 130 ? 11.167 -10.589 -17.136 1.00 89.38 130 PRO A CA 1
ATOM 1083 C C . PRO A 1 130 ? 10.468 -11.405 -18.226 1.00 89.38 130 PRO A C 1
ATOM 1085 O O . PRO A 1 130 ? 9.281 -11.723 -18.112 1.00 89.38 130 PRO A O 1
ATOM 1088 N N . GLU A 1 131 ? 11.209 -11.769 -19.270 1.00 85.62 131 GLU A N 1
ATOM 1089 C CA . GLU A 1 131 ? 10.711 -12.685 -20.291 1.00 85.62 131 GLU A CA 1
ATOM 1090 C C . GLU A 1 131 ? 10.424 -14.052 -19.657 1.00 85.62 131 GLU A C 1
ATOM 1092 O O . GLU A 1 131 ? 11.186 -14.551 -18.826 1.00 85.62 131 GLU A O 1
ATOM 1097 N N . SER A 1 132 ? 9.289 -14.648 -20.019 1.00 73.19 132 SER A N 1
ATOM 1098 C CA . SER A 1 132 ? 8.961 -16.009 -19.596 1.00 73.19 132 SER A CA 1
ATOM 1099 C C . SER A 1 132 ? 9.933 -16.968 -20.289 1.00 73.19 132 SER A C 1
ATOM 1101 O O . SER A 1 132 ? 9.948 -17.008 -21.518 1.00 73.19 132 SER A O 1
ATOM 1103 N N . MET A 1 133 ? 10.756 -17.684 -19.515 1.00 44.38 133 MET A N 1
ATOM 1104 C CA . MET A 1 133 ? 11.568 -18.798 -20.031 1.00 44.38 133 MET A CA 1
ATOM 1105 C C . MET A 1 133 ? 10.692 -19.975 -20.456 1.00 44.38 133 MET A C 1
ATOM 1107 O O . MET A 1 133 ? 9.678 -20.231 -19.765 1.00 44.38 133 MET A O 1
#

Foldseek 3Di:
DDDDDPPPPPPPPPPPPPPPPPPPDDDPPPVDPVSVVVVVVPDDPDDPLVVVCVVDDHQLQSVLVVLVVCLVVLVCVLVVLVVVLVPDPDPVVSVVSVVVSCQCCQVPDNCRNPSNVSVVVSVVSVVSHDDDD

Secondary structure (DSSP, 8-state):
-------------------TT---SPPTT--SHHHHHHHHHT-----HHHHHHHTSS--HHHHHHHHHHHHHHHHHHHHHHHHHHTT---HHHHHHHHHHHHHHTGGG-GGG-HHHHHHHHHHHTGGGPPPP-

pLDDT: mean 79.01, std 22.04, range [24.67, 97.75]